Protein AF-A0A925TEW3-F1 (afdb_monomer)

Solvent-accessible surface area (backbone atoms only — not comparable to full-atom values): 5754 Å² total; per-residue (Å²): 125,67,64,62,56,52,55,51,54,52,49,39,56,31,27,56,68,71,73,47,55,72,65,62,50,35,53,52,33,40,77,71,72,39,52,70,71,57,26,47,52,54,47,43,63,38,50,62,70,65,86,75,84,78,84,84,90,83,84,89,72,69,76,86,58,97,82,61,51,92,49,87,92,55,46,84,45,67,33,54,42,44,70,68,70,42,74,77,63,82,130

Sequence (91 aa):
MTEFNTTLEQAKKLVSKGRMSRRDFVQLAVATGVTAVAADKLFVTAARAEPKKGGTFKIGIGHGATTDSMDPGLYPDQFTGTALWGTLSNS

Radius of gyration: 23.74 Å; Cα contacts (8 Å, |Δi|>4): 73; chains: 1; bounding box: 47×22×59 Å

Structure (mmCIF, N/CA/C/O backbone):
data_AF-A0A925TEW3-F1
#
_entry.id   AF-A0A925TEW3-F1
#
loop_
_atom_site.group_PDB
_atom_site.id
_atom_site.type_symbol
_atom_site.label_atom_id
_atom_site.label_alt_id
_atom_site.label_comp_id
_atom_site.label_asym_id
_atom_site.label_entity_id
_atom_site.label_seq_id
_atom_site.pdbx_PDB_ins_code
_atom_site.Cartn_x
_atom_site.Cartn_y
_atom_site.Cartn_z
_atom_site.occupancy
_atom_site.B_iso_or_equiv
_atom_site.auth_seq_id
_atom_site.auth_comp_id
_atom_site.auth_asym_id
_atom_site.auth_atom_id
_atom_site.pdbx_PDB_model_num
ATOM 1 N N . MET A 1 1 ? -21.414 -1.067 30.883 1.00 55.56 1 MET A N 1
ATOM 2 C CA . MET A 1 1 ? -21.249 -0.969 29.409 1.00 55.56 1 MET A CA 1
ATOM 3 C C . MET A 1 1 ? -20.496 0.290 28.947 1.00 55.56 1 MET A C 1
ATOM 5 O O . MET A 1 1 ? -20.059 0.324 27.806 1.00 55.56 1 MET A O 1
ATOM 9 N N . THR A 1 2 ? -20.301 1.312 29.787 1.00 69.31 2 THR A N 1
ATOM 10 C CA . THR A 1 2 ? -19.645 2.589 29.426 1.00 69.31 2 THR A CA 1
ATOM 11 C C . THR A 1 2 ? -18.110 2.549 29.428 1.00 69.31 2 THR A C 1
ATOM 13 O O . THR A 1 2 ? -17.484 3.210 28.600 1.00 69.31 2 THR A O 1
ATOM 16 N N . GLU A 1 3 ? -17.487 1.746 30.294 1.00 74.69 3 GLU A N 1
ATOM 17 C CA . GLU A 1 3 ? -16.018 1.648 30.378 1.00 74.69 3 GLU A CA 1
ATOM 18 C C . GLU A 1 3 ? -15.394 1.022 29.123 1.00 74.69 3 GLU A C 1
ATOM 20 O O . GLU A 1 3 ? -14.459 1.582 28.559 1.00 74.69 3 GLU A O 1
ATOM 25 N N . PHE A 1 4 ? -15.985 -0.064 28.611 1.00 76.81 4 PHE A N 1
ATOM 26 C CA . PHE A 1 4 ? -15.526 -0.752 27.397 1.00 76.81 4 PHE A CA 1
ATOM 27 C C . PHE A 1 4 ? -15.440 0.170 26.177 1.00 76.81 4 PHE A C 1
ATOM 29 O O . PHE A 1 4 ? -14.429 0.189 25.473 1.00 76.81 4 PHE A O 1
ATOM 36 N N . ASN A 1 5 ? -16.479 0.978 25.953 1.00 78.75 5 ASN A N 1
ATOM 37 C CA . ASN A 1 5 ? -16.489 1.948 24.859 1.00 78.75 5 ASN A CA 1
ATOM 38 C C . ASN A 1 5 ? -15.400 3.013 25.037 1.00 78.75 5 ASN A C 1
ATOM 40 O O . ASN A 1 5 ? -14.760 3.411 24.068 1.00 78.75 5 ASN A O 1
ATOM 44 N N . THR A 1 6 ? -15.134 3.433 26.273 1.00 87.06 6 THR A N 1
ATOM 45 C CA . THR A 1 6 ? -14.102 4.436 26.559 1.00 87.06 6 THR A CA 1
ATOM 46 C C . THR A 1 6 ? -12.702 3.902 26.244 1.00 87.06 6 THR A C 1
ATOM 48 O O . THR A 1 6 ? -11.910 4.590 25.598 1.00 87.06 6 THR A O 1
ATOM 51 N N . THR A 1 7 ? -12.405 2.657 26.627 1.00 88.56 7 THR A N 1
ATOM 52 C CA . THR A 1 7 ? -11.118 2.001 26.342 1.00 88.56 7 THR A CA 1
ATOM 53 C C . THR A 1 7 ? -10.893 1.797 24.842 1.00 88.56 7 THR A C 1
ATOM 55 O O . THR A 1 7 ? -9.797 2.058 24.341 1.00 88.56 7 THR A O 1
ATOM 58 N N . LEU A 1 8 ? -11.926 1.388 24.098 1.00 89.19 8 LEU A N 1
ATOM 59 C CA . LEU A 1 8 ? -11.831 1.204 22.648 1.00 89.19 8 LEU A CA 1
ATOM 60 C C . LEU A 1 8 ? -11.593 2.535 21.914 1.00 89.19 8 LEU A C 1
ATOM 62 O O . LEU A 1 8 ? -10.764 2.602 21.005 1.00 89.19 8 LEU A O 1
ATOM 66 N N . GLU A 1 9 ? -12.251 3.619 22.333 1.00 90.19 9 GLU A N 1
ATOM 67 C CA . GLU A 1 9 ? -12.014 4.953 21.764 1.00 90.19 9 GLU A CA 1
ATOM 68 C C . GLU A 1 9 ? -10.607 5.485 22.078 1.00 90.19 9 GLU A C 1
ATOM 70 O O . GLU A 1 9 ? -9.947 6.076 21.215 1.00 90.19 9 GLU A O 1
ATOM 75 N N . GLN A 1 10 ? -10.086 5.220 23.279 1.00 91.75 10 GLN A N 1
ATOM 76 C CA . GLN A 1 10 ? -8.692 5.523 23.615 1.00 91.75 10 GLN A CA 1
ATOM 77 C C . GLN A 1 10 ? -7.716 4.742 22.726 1.00 91.75 10 GLN A C 1
ATOM 79 O O . GLN A 1 10 ? -6.769 5.327 22.193 1.00 91.75 10 GLN A O 1
ATOM 84 N N . ALA A 1 11 ? -7.972 3.452 22.502 1.00 92.06 11 ALA A N 1
ATOM 85 C CA . ALA A 1 11 ? -7.168 2.613 21.621 1.00 92.06 11 ALA A CA 1
ATOM 86 C C . ALA A 1 11 ? -7.185 3.128 20.173 1.00 92.06 11 ALA A C 1
ATOM 88 O O . ALA A 1 11 ? -6.127 3.283 19.564 1.00 92.06 11 ALA A O 1
ATOM 89 N N . LYS A 1 12 ? -8.354 3.522 19.645 1.00 92.31 12 LYS A N 1
ATOM 90 C CA . LYS A 1 12 ? -8.474 4.154 18.316 1.00 92.31 12 LYS A CA 1
ATOM 91 C C . LYS A 1 12 ? -7.639 5.433 18.209 1.00 92.31 12 LYS A C 1
ATOM 93 O O . LYS A 1 12 ? -6.991 5.663 17.188 1.00 92.31 12 LYS A O 1
ATOM 98 N N . LYS A 1 13 ? -7.595 6.252 19.266 1.00 92.44 13 LYS A N 1
ATOM 99 C CA . LYS A 1 13 ? -6.762 7.469 19.321 1.00 92.44 13 LYS A CA 1
ATOM 100 C C . LYS A 1 13 ? -5.261 7.167 19.369 1.00 92.44 13 LYS A C 1
ATOM 102 O O . LYS A 1 13 ? -4.464 7.968 18.883 1.00 92.44 13 LYS A O 1
ATOM 107 N N . LEU A 1 14 ? -4.853 6.050 19.968 1.00 93.25 14 LEU A N 1
ATOM 108 C CA . LEU A 1 14 ? -3.454 5.610 19.962 1.00 93.25 14 LEU A CA 1
ATOM 109 C C . LEU A 1 14 ? -3.045 5.076 18.588 1.00 93.25 14 LEU A C 1
ATOM 111 O O . LEU A 1 14 ? -1.967 5.423 18.106 1.00 93.25 14 LEU A O 1
ATOM 115 N N . VAL A 1 15 ? -3.924 4.313 17.936 1.00 94.62 15 VAL A N 1
ATOM 116 C CA . VAL A 1 15 ? -3.726 3.813 16.570 1.00 94.62 15 VAL A CA 1
ATOM 117 C C . VAL A 1 15 ? -3.607 4.961 15.568 1.00 94.62 15 VAL A C 1
ATOM 119 O O . VAL A 1 15 ? -2.663 4.978 14.785 1.00 94.62 15 VAL A O 1
ATOM 122 N N . SER A 1 16 ? -4.479 5.974 15.634 1.00 90.56 16 SER A N 1
ATOM 123 C CA . SER A 1 16 ? -4.408 7.132 14.726 1.00 90.56 16 SER A CA 1
ATOM 124 C C . SER A 1 16 ? -3.140 7.975 14.899 1.00 90.56 16 SER A C 1
ATOM 126 O O . SER A 1 16 ? -2.727 8.676 13.978 1.00 90.56 16 SER A O 1
ATOM 128 N N . LYS A 1 17 ? -2.494 7.888 16.069 1.00 91.75 17 LYS A N 1
ATOM 129 C CA . LYS A 1 17 ? -1.185 8.493 16.355 1.00 91.75 17 LYS A CA 1
ATOM 130 C C . LYS A 1 17 ? -0.002 7.564 16.047 1.00 91.75 17 LYS A C 1
ATOM 132 O O . LYS A 1 17 ? 1.131 7.953 16.314 1.00 91.75 17 LYS A O 1
ATOM 137 N N . GLY A 1 18 ? -0.242 6.344 15.562 1.00 90.19 18 GLY A N 1
ATOM 138 C CA . GLY A 1 18 ? 0.797 5.339 15.305 1.00 90.19 18 GLY A CA 1
ATOM 139 C C . GLY A 1 18 ? 1.464 4.776 16.567 1.00 90.19 18 GLY A C 1
ATOM 140 O O . GLY A 1 18 ? 2.561 4.236 16.493 1.00 90.19 18 GLY A O 1
ATOM 141 N N . ARG A 1 19 ? 0.834 4.917 17.742 1.00 92.88 19 ARG A N 1
ATOM 142 C CA . ARG A 1 19 ? 1.407 4.545 19.053 1.00 92.88 19 ARG A CA 1
ATOM 143 C C . ARG A 1 19 ? 0.946 3.183 19.571 1.00 92.88 19 ARG A C 1
ATOM 145 O O . ARG A 1 19 ? 1.232 2.842 20.713 1.00 92.88 19 ARG A O 1
ATOM 152 N N . MET A 1 20 ? 0.201 2.433 18.768 1.00 93.19 20 MET A N 1
ATOM 153 C CA . MET A 1 20 ? -0.309 1.109 19.110 1.00 93.19 20 MET A CA 1
ATOM 154 C C . MET A 1 20 ? -0.203 0.207 17.885 1.00 93.19 20 MET A C 1
ATOM 156 O O . MET A 1 20 ? -0.598 0.604 16.787 1.00 93.19 20 MET A O 1
ATOM 160 N N . SER A 1 21 ? 0.340 -0.996 18.073 1.00 92.62 21 SER A N 1
ATOM 161 C CA . SER A 1 21 ? 0.452 -1.974 16.996 1.00 92.62 21 SER A CA 1
ATOM 162 C C . SER A 1 21 ? -0.913 -2.594 16.677 1.00 92.62 21 SER A C 1
ATOM 164 O O . SER A 1 21 ? -1.799 -2.666 17.533 1.00 92.62 21 SER A O 1
ATOM 166 N N . ARG A 1 22 ? -1.077 -3.098 15.447 1.00 92.25 22 ARG A N 1
ATOM 167 C CA . ARG A 1 22 ? -2.296 -3.811 15.028 1.00 92.25 22 ARG A CA 1
ATOM 168 C C . ARG A 1 22 ? -2.641 -4.966 15.964 1.00 92.25 22 ARG A C 1
ATOM 170 O O . ARG A 1 22 ? -3.803 -5.148 16.308 1.00 92.25 22 ARG A O 1
ATOM 177 N N . ARG A 1 23 ? -1.634 -5.742 16.379 1.00 93.12 23 ARG A N 1
ATOM 178 C CA . ARG A 1 23 ? -1.826 -6.911 17.244 1.00 93.12 23 ARG A CA 1
ATOM 179 C C . ARG A 1 23 ? -2.409 -6.503 18.592 1.00 93.12 23 ARG A C 1
ATOM 181 O O . ARG A 1 23 ? -3.396 -7.095 19.012 1.00 93.12 23 ARG A O 1
ATOM 188 N N . ASP A 1 24 ? -1.831 -5.487 19.225 1.00 92.75 24 ASP A N 1
ATOM 189 C CA . ASP A 1 24 ? -2.247 -5.067 20.565 1.00 92.75 24 ASP A CA 1
ATOM 190 C C . ASP A 1 24 ? -3.660 -4.459 20.527 1.00 92.75 24 ASP A C 1
ATOM 192 O O . ASP A 1 24 ? -4.477 -4.724 21.407 1.00 92.75 24 ASP A O 1
ATOM 196 N N . PHE A 1 25 ? -3.993 -3.726 19.456 1.00 93.81 25 PHE A N 1
ATOM 197 C CA . PHE A 1 25 ? -5.351 -3.225 19.236 1.00 93.81 25 PHE A CA 1
ATOM 198 C C . PHE A 1 25 ? -6.367 -4.360 19.057 1.00 93.81 25 PHE A C 1
ATOM 200 O O . PHE A 1 25 ? -7.424 -4.342 19.683 1.00 93.81 25 PHE A O 1
ATOM 207 N N . VAL A 1 26 ? -6.062 -5.355 18.217 1.00 93.56 26 VAL A N 1
ATOM 208 C CA . VAL A 1 26 ? -6.973 -6.482 17.963 1.00 93.56 26 VAL A CA 1
ATOM 209 C C . VAL A 1 26 ? -7.149 -7.334 19.218 1.00 93.56 26 VAL A C 1
ATOM 211 O O . VAL A 1 26 ? -8.272 -7.713 19.528 1.00 93.56 26 VAL A O 1
ATOM 214 N N . GLN A 1 27 ? -6.081 -7.590 19.976 1.00 93.12 27 GLN A N 1
ATOM 215 C CA . GLN A 1 27 ? -6.164 -8.306 21.253 1.00 93.12 27 GLN A CA 1
ATOM 216 C C . GLN A 1 27 ? -7.068 -7.579 22.251 1.00 93.12 27 GLN A C 1
ATOM 218 O O . GLN A 1 27 ? -7.940 -8.203 22.853 1.00 93.12 27 GLN A O 1
ATOM 223 N N . LEU A 1 28 ? -6.905 -6.260 22.380 1.00 92.06 28 LEU A N 1
ATOM 224 C CA . LEU A 1 28 ? -7.758 -5.437 23.229 1.00 92.06 28 LEU A CA 1
ATOM 225 C C . LEU A 1 28 ? -9.217 -5.466 22.753 1.00 92.06 28 LEU A C 1
ATOM 227 O O . LEU A 1 28 ? -10.115 -5.714 23.549 1.00 92.06 28 LEU A O 1
ATOM 231 N N . ALA A 1 29 ? -9.464 -5.270 21.457 1.00 90.81 29 ALA A N 1
ATOM 232 C CA . ALA A 1 29 ? -10.810 -5.274 20.893 1.00 90.81 29 ALA A CA 1
ATOM 233 C C . ALA A 1 29 ? -11.510 -6.635 21.082 1.00 90.81 29 ALA A C 1
ATOM 235 O O . ALA A 1 29 ? -12.680 -6.680 21.467 1.00 90.81 29 ALA A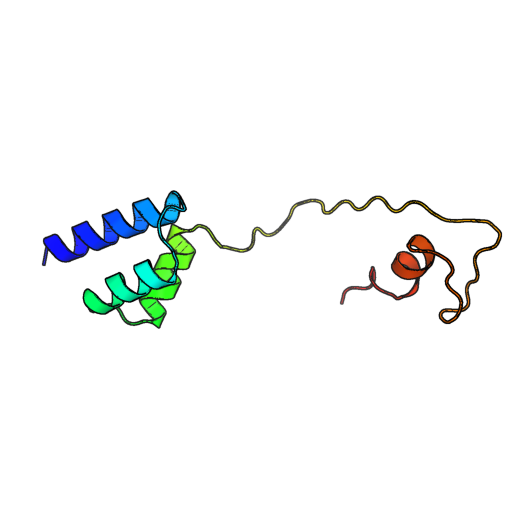 O 1
ATOM 236 N N . VAL A 1 30 ? -10.789 -7.744 20.905 1.00 91.44 30 VAL A N 1
ATOM 237 C CA . VAL A 1 30 ? -11.306 -9.095 21.171 1.00 91.44 30 VAL A CA 1
ATOM 238 C C . VAL A 1 30 ? -11.615 -9.294 22.653 1.00 91.44 30 VAL A C 1
ATOM 240 O O . VAL A 1 30 ? -12.679 -9.815 22.979 1.00 91.44 30 VAL A O 1
ATOM 243 N N . ALA A 1 31 ? -10.761 -8.805 23.558 1.00 90.56 31 ALA A N 1
ATOM 244 C CA . ALA A 1 31 ? -11.035 -8.827 24.996 1.00 90.56 31 ALA A CA 1
ATOM 245 C C . ALA A 1 31 ? -12.287 -8.013 25.375 1.00 90.56 31 ALA A C 1
ATOM 247 O O . ALA A 1 31 ? -12.970 -8.346 26.339 1.00 90.56 31 ALA A O 1
ATOM 248 N N . THR A 1 32 ? -12.632 -6.983 24.592 1.00 87.25 32 THR A N 1
ATOM 249 C CA . THR A 1 32 ? -13.883 -6.219 24.753 1.00 87.25 32 THR A CA 1
ATOM 250 C C . THR A 1 32 ? -15.115 -6.870 24.106 1.00 87.25 32 THR A C 1
ATOM 252 O O . THR A 1 32 ? -16.198 -6.292 24.143 1.00 87.25 32 THR A O 1
ATOM 255 N N . GLY A 1 33 ? -14.979 -8.068 23.525 1.00 87.12 33 GLY A N 1
ATOM 256 C CA . GLY A 1 33 ? -16.079 -8.821 22.909 1.00 87.12 33 GLY A CA 1
ATOM 257 C C . GLY A 1 33 ? -16.310 -8.526 21.423 1.00 87.12 33 GLY A C 1
ATOM 258 O O . GLY A 1 33 ? -17.305 -8.976 20.857 1.00 87.12 33 GLY A O 1
ATOM 259 N N . VAL A 1 34 ? -15.405 -7.791 20.767 1.00 89.69 34 VAL A N 1
ATOM 260 C CA . VAL A 1 34 ? -15.454 -7.553 19.316 1.00 89.69 34 VAL A CA 1
ATOM 261 C C . VAL A 1 34 ? -14.860 -8.756 18.581 1.00 89.69 34 VAL A C 1
ATOM 263 O O . VAL A 1 34 ? -13.834 -9.302 18.974 1.00 89.69 34 VAL A O 1
ATOM 266 N N . THR A 1 35 ? -15.470 -9.180 17.475 1.00 91.31 35 THR A N 1
ATOM 267 C CA . THR A 1 35 ? -14.902 -10.263 16.658 1.00 91.31 35 THR A CA 1
ATOM 268 C C . THR A 1 35 ? -13.578 -9.834 16.020 1.00 91.31 35 THR A C 1
ATOM 270 O O . THR A 1 35 ? -13.393 -8.666 15.683 1.00 91.31 35 THR A O 1
ATOM 273 N N . ALA A 1 36 ? -12.663 -10.777 15.777 1.00 89.44 36 ALA A N 1
ATOM 274 C CA . ALA A 1 36 ? -11.363 -10.470 15.166 1.00 89.44 36 ALA A CA 1
ATOM 275 C C . ALA A 1 36 ? -11.492 -9.740 13.812 1.00 89.44 36 ALA A C 1
ATOM 277 O O . ALA A 1 36 ? -10.743 -8.808 13.531 1.00 89.44 36 ALA A O 1
ATOM 278 N N . VAL A 1 37 ? -12.489 -10.112 13.001 1.00 90.94 37 VAL A N 1
ATOM 279 C CA . VAL A 1 37 ? -12.769 -9.472 11.703 1.00 90.94 37 VAL A CA 1
ATOM 280 C C . VAL A 1 37 ? -13.225 -8.021 11.878 1.00 90.94 37 VAL A C 1
ATOM 282 O O . VAL A 1 37 ? -12.783 -7.138 11.144 1.00 90.94 37 VAL A O 1
ATOM 285 N N . ALA A 1 38 ? -14.105 -7.751 12.846 1.00 90.88 38 ALA A N 1
ATOM 286 C CA . ALA A 1 38 ? -14.564 -6.393 13.121 1.00 90.88 38 ALA A CA 1
ATOM 287 C C . ALA A 1 38 ? -13.455 -5.537 13.753 1.00 90.88 38 ALA A C 1
ATOM 289 O O . ALA A 1 38 ? -13.290 -4.380 13.371 1.00 90.88 38 ALA A O 1
ATOM 290 N N . ALA A 1 39 ? -12.655 -6.113 14.654 1.00 90.81 39 ALA A N 1
ATOM 291 C CA . ALA A 1 39 ? -11.494 -5.461 15.251 1.00 90.81 39 ALA A CA 1
ATOM 292 C C . ALA A 1 39 ? -10.476 -5.028 14.187 1.00 90.81 39 ALA A C 1
ATOM 294 O O . ALA A 1 39 ? -9.971 -3.909 14.234 1.00 90.81 39 ALA A O 1
ATOM 295 N N . ASP A 1 40 ? -10.221 -5.875 13.191 1.00 90.31 40 ASP A N 1
ATOM 296 C CA . ASP A 1 40 ? -9.307 -5.539 12.103 1.00 90.31 40 ASP A CA 1
ATOM 297 C C . ASP A 1 40 ? -9.825 -4.387 11.233 1.00 90.31 40 ASP A C 1
ATOM 299 O O . ASP A 1 40 ? -9.102 -3.432 10.953 1.00 90.31 40 ASP A O 1
ATOM 303 N N . LYS A 1 41 ? -11.116 -4.411 10.877 1.00 90.25 41 LYS A N 1
ATOM 304 C CA . LYS A 1 41 ? -11.745 -3.300 10.146 1.00 90.25 41 LYS A CA 1
ATOM 305 C C . LYS A 1 41 ? -11.660 -1.987 10.926 1.00 90.25 41 LYS A C 1
ATOM 307 O O . LYS A 1 41 ? -11.277 -0.967 10.360 1.00 90.25 41 LYS A O 1
ATOM 312 N N . LEU A 1 42 ? -11.957 -2.018 12.227 1.00 90.81 42 LEU A N 1
ATOM 313 C CA . LEU A 1 42 ? -11.852 -0.845 13.100 1.00 90.81 42 LEU A CA 1
ATOM 314 C C . LEU A 1 42 ? -10.418 -0.308 13.173 1.00 90.81 42 LEU A C 1
ATOM 316 O O . LEU A 1 42 ? -10.226 0.909 13.164 1.00 90.81 42 LEU A O 1
ATOM 320 N N . PHE A 1 43 ? -9.420 -1.196 13.205 1.00 91.38 43 PHE A N 1
ATOM 321 C CA . PHE A 1 43 ? -8.014 -0.810 13.161 1.00 91.38 43 PHE A CA 1
ATOM 322 C C . PHE A 1 43 ? -7.664 -0.103 11.849 1.00 91.38 43 PHE A C 1
ATOM 324 O O . PHE A 1 43 ? -7.107 0.991 11.889 1.00 91.38 43 PHE A O 1
ATOM 331 N N . VAL A 1 44 ? -8.010 -0.689 10.697 1.00 89.25 44 VAL A N 1
ATOM 332 C CA . VAL A 1 44 ? -7.714 -0.121 9.367 1.00 89.25 44 VAL A CA 1
ATOM 333 C C . VAL A 1 44 ? -8.292 1.287 9.231 1.00 89.25 44 VAL A C 1
ATOM 335 O O . VAL A 1 44 ? -7.584 2.209 8.814 1.00 89.25 44 VAL A O 1
ATOM 338 N N . THR A 1 45 ? -9.543 1.476 9.659 1.00 88.56 45 THR A N 1
ATOM 339 C CA . THR A 1 45 ? -10.201 2.786 9.655 1.00 88.56 45 THR A CA 1
ATOM 340 C C . THR A 1 45 ? -9.519 3.770 10.613 1.00 88.56 45 THR A C 1
ATOM 342 O O . THR A 1 45 ? -9.258 4.913 10.238 1.00 88.56 45 THR A O 1
ATOM 345 N N . ALA A 1 46 ? -9.178 3.348 11.837 1.00 88.56 46 ALA A N 1
ATOM 346 C CA . ALA A 1 46 ? -8.510 4.211 12.817 1.00 88.56 46 ALA A CA 1
ATOM 347 C C . ALA A 1 46 ? -7.081 4.602 12.395 1.00 88.56 46 ALA A C 1
ATOM 349 O O . ALA A 1 46 ? -6.659 5.737 12.622 1.00 88.56 46 ALA A O 1
ATOM 350 N N . ALA A 1 47 ? -6.353 3.685 11.755 1.00 88.12 47 ALA A N 1
ATOM 351 C CA . ALA A 1 47 ? -4.996 3.888 11.255 1.00 88.12 47 ALA A CA 1
ATOM 352 C C . ALA A 1 47 ? -4.951 4.699 9.951 1.00 88.12 47 ALA A C 1
ATOM 354 O O . ALA A 1 47 ? -3.870 5.108 9.532 1.00 88.12 47 ALA A O 1
ATOM 355 N N . ARG A 1 48 ? -6.103 4.927 9.297 1.00 80.62 48 ARG A N 1
ATOM 356 C CA . ARG A 1 48 ? -6.192 5.510 7.946 1.00 80.62 48 ARG A CA 1
ATOM 357 C C . ARG A 1 48 ? -5.306 4.771 6.936 1.00 80.62 48 ARG A C 1
ATOM 359 O O . ARG A 1 48 ? -4.710 5.391 6.057 1.00 80.62 48 ARG A O 1
ATOM 366 N N . ALA A 1 49 ? -5.229 3.447 7.059 1.00 75.75 49 ALA A N 1
ATOM 367 C CA . ALA A 1 49 ? -4.411 2.585 6.204 1.00 75.75 49 ALA A CA 1
ATOM 368 C C . ALA A 1 49 ? -5.080 2.27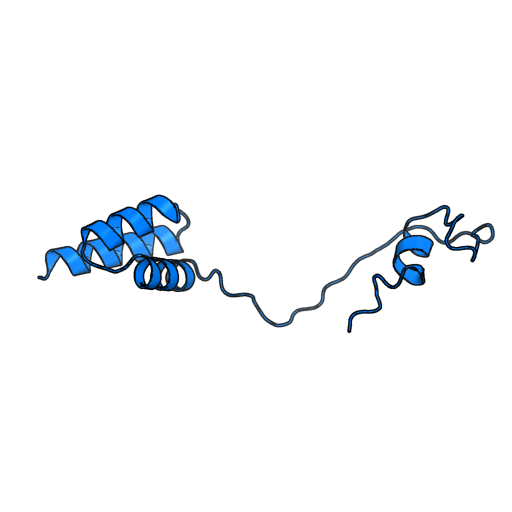4 4.848 1.00 75.75 49 ALA A C 1
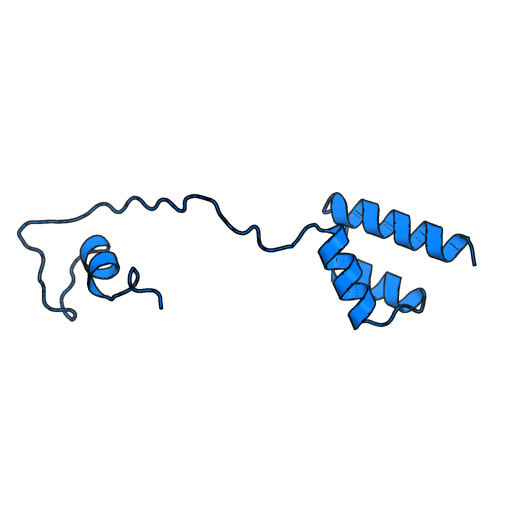ATOM 370 O O . ALA A 1 49 ? -4.755 1.281 4.200 1.00 75.75 49 ALA A O 1
ATOM 371 N N . GLU A 1 50 ? -6.043 3.094 4.424 1.00 77.56 50 GLU A N 1
ATOM 372 C CA . GLU A 1 50 ? -6.742 2.913 3.156 1.00 77.56 50 GLU A CA 1
ATOM 373 C C . GLU A 1 50 ? -5.825 3.281 1.979 1.00 77.56 50 GLU A C 1
ATOM 375 O O . GLU A 1 50 ? -5.119 4.298 2.035 1.00 77.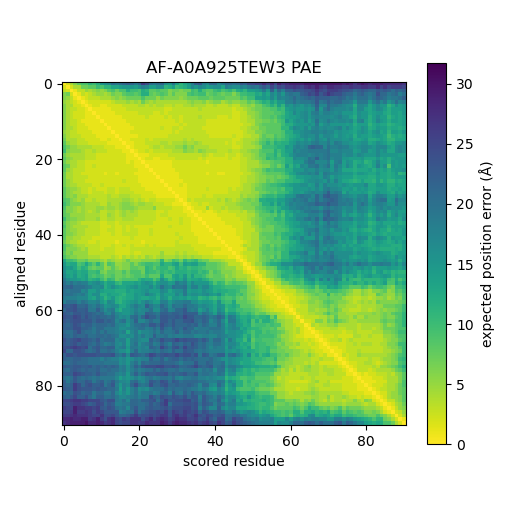56 50 GLU A O 1
ATOM 380 N N . PRO A 1 51 ? -5.831 2.488 0.892 1.00 72.88 51 PRO A N 1
ATOM 381 C CA . PRO A 1 51 ? -5.075 2.817 -0.304 1.00 72.88 51 PRO A CA 1
ATOM 382 C C . PRO A 1 51 ? -5.589 4.137 -0.885 1.00 72.88 51 PRO A C 1
ATOM 384 O O . PRO A 1 51 ? -6.751 4.264 -1.278 1.00 72.88 51 PRO A O 1
ATOM 387 N N . LYS A 1 52 ? -4.709 5.138 -0.952 1.00 78.69 52 LYS A N 1
ATOM 388 C CA . LYS A 1 52 ? -5.026 6.433 -1.557 1.00 78.69 52 LYS A CA 1
ATOM 389 C C . LYS A 1 52 ? -5.034 6.272 -3.073 1.00 78.69 52 LYS A C 1
ATOM 391 O O . LYS A 1 52 ? -3.985 6.083 -3.681 1.00 78.69 52 LYS A O 1
ATOM 396 N N . LYS A 1 53 ? -6.221 6.329 -3.679 1.00 80.00 53 LYS A N 1
ATOM 397 C CA . LYS A 1 53 ? -6.362 6.325 -5.139 1.00 80.00 53 LYS A CA 1
ATOM 398 C C . LYS A 1 53 ? -5.907 7.672 -5.709 1.00 80.00 53 LYS A C 1
ATOM 400 O O . LYS A 1 53 ? -6.365 8.716 -5.251 1.00 80.00 53 LYS A O 1
ATOM 405 N N . GLY A 1 54 ? -5.051 7.629 -6.728 1.00 80.75 54 GLY A N 1
ATOM 406 C CA . GLY A 1 54 ? -4.549 8.808 -7.438 1.00 80.75 54 GLY A CA 1
ATOM 407 C C . GLY A 1 54 ? -3.137 9.236 -7.030 1.00 80.75 54 GLY A C 1
ATOM 408 O O . GLY A 1 54 ? -2.451 8.555 -6.272 1.00 80.75 54 GLY A O 1
ATOM 409 N N . GLY A 1 55 ? -2.707 10.380 -7.565 1.00 77.75 55 GLY A N 1
ATOM 410 C CA . GLY A 1 55 ? -1.330 10.872 -7.477 1.00 77.75 55 GLY A CA 1
ATOM 411 C C . GLY A 1 55 ? -0.516 10.569 -8.738 1.00 77.75 55 GLY A C 1
ATOM 412 O O . GLY A 1 55 ? -0.881 9.719 -9.545 1.00 77.75 55 GLY A O 1
ATOM 413 N N . THR A 1 56 ? 0.584 11.299 -8.927 1.00 83.19 56 THR A N 1
ATOM 414 C CA . THR A 1 56 ? 1.517 11.069 -10.039 1.00 83.19 56 THR A CA 1
ATOM 415 C C . THR A 1 56 ? 2.732 10.321 -9.515 1.00 83.19 56 THR A C 1
ATOM 417 O O . THR A 1 56 ? 3.552 10.893 -8.797 1.00 83.19 56 THR A O 1
ATOM 420 N N . PHE A 1 57 ? 2.861 9.051 -9.884 1.00 78.75 57 PHE A N 1
ATOM 421 C CA . PHE A 1 57 ? 4.093 8.303 -9.677 1.00 78.75 57 PHE A CA 1
ATOM 422 C C . PHE A 1 57 ? 5.104 8.714 -10.755 1.00 78.75 57 PHE A C 1
ATOM 424 O O . PHE A 1 57 ? 4.837 8.556 -11.944 1.00 78.75 57 PHE A O 1
ATOM 431 N N . LYS A 1 58 ? 6.232 9.307 -10.349 1.00 84.50 58 LYS A N 1
ATOM 432 C CA . LYS A 1 58 ? 7.312 9.729 -11.251 1.00 84.50 58 LYS A CA 1
ATOM 433 C C . LYS A 1 58 ? 8.560 8.917 -10.933 1.00 84.50 58 LYS A C 1
ATOM 435 O O . LYS A 1 58 ? 9.030 8.959 -9.799 1.00 84.50 58 LYS A O 1
ATOM 440 N N . ILE A 1 59 ? 9.103 8.233 -11.933 1.00 80.88 59 ILE A N 1
ATOM 441 C CA . ILE A 1 59 ? 10.411 7.576 -11.864 1.00 80.88 59 ILE A CA 1
ATOM 442 C C . ILE A 1 59 ? 11.338 8.296 -12.846 1.00 80.88 59 ILE A C 1
ATOM 444 O O . ILE A 1 59 ? 10.953 8.534 -13.989 1.00 80.88 59 ILE A O 1
ATOM 448 N N . GLY A 1 60 ? 12.546 8.642 -12.402 1.00 85.25 60 GLY A N 1
ATOM 449 C CA . GLY A 1 60 ? 13.651 9.016 -13.284 1.00 85.25 60 GLY A CA 1
ATOM 450 C C . GLY A 1 60 ? 14.619 7.843 -13.400 1.00 85.25 60 GLY A C 1
ATOM 451 O O . GLY A 1 60 ? 15.055 7.319 -12.378 1.00 85.25 60 GLY A O 1
ATOM 452 N N . ILE A 1 61 ? 14.935 7.429 -14.623 1.00 86.50 61 ILE A N 1
ATOM 453 C CA . ILE A 1 61 ? 15.866 6.333 -14.908 1.00 86.50 61 ILE A CA 1
ATOM 454 C C . ILE A 1 61 ? 16.983 6.946 -15.750 1.00 86.50 61 ILE A C 1
ATOM 456 O O . ILE A 1 61 ? 16.706 7.531 -16.795 1.00 86.50 61 ILE A O 1
ATOM 460 N N . GLY A 1 62 ? 18.224 6.891 -15.259 1.00 81.69 62 GLY A N 1
ATOM 461 C CA . GLY A 1 62 ? 19.391 7.177 -16.101 1.00 81.69 62 GLY A CA 1
ATOM 462 C C . GLY A 1 62 ? 19.588 6.050 -17.117 1.00 81.69 62 GLY A C 1
ATOM 463 O O . GLY A 1 62 ? 18.893 5.047 -17.020 1.00 81.69 62 GLY A O 1
ATOM 464 N N . HIS A 1 63 ? 20.572 6.155 -18.006 1.00 85.25 63 HIS A N 1
ATOM 465 C CA . HIS A 1 63 ? 20.878 5.179 -19.072 1.00 85.25 63 HIS A CA 1
ATOM 466 C C . HIS A 1 63 ? 20.060 5.354 -20.373 1.00 85.25 63 HIS A C 1
ATOM 468 O O . HIS A 1 63 ? 19.163 6.196 -20.435 1.00 85.25 63 HIS A O 1
ATOM 474 N N . GLY A 1 64 ? 20.462 4.654 -21.438 1.00 77.06 64 GLY A N 1
ATOM 475 C CA . GLY A 1 64 ? 20.176 5.008 -22.832 1.00 77.06 64 GLY A CA 1
ATOM 476 C C . GLY A 1 64 ? 21.451 5.403 -23.587 1.00 77.06 64 GLY A C 1
ATOM 477 O O . GLY A 1 64 ? 21.764 6.587 -23.734 1.00 77.06 64 GLY A O 1
ATOM 478 N N . ALA A 1 65 ? 22.199 4.408 -24.053 1.00 83.94 65 ALA A N 1
ATOM 479 C CA . ALA A 1 65 ? 23.373 4.549 -24.905 1.00 83.94 65 ALA A CA 1
ATOM 480 C C . ALA A 1 65 ? 23.078 4.084 -26.342 1.00 83.94 65 ALA A C 1
ATOM 482 O O . ALA A 1 65 ? 22.251 3.214 -26.597 1.00 83.94 65 ALA A O 1
ATOM 483 N N . THR A 1 66 ? 23.812 4.616 -27.323 1.00 83.69 66 THR A N 1
ATOM 484 C CA . THR A 1 66 ? 23.699 4.162 -28.726 1.00 83.69 66 THR A CA 1
ATOM 485 C C . THR A 1 66 ? 24.187 2.727 -28.941 1.00 83.69 66 THR A C 1
ATOM 487 O O . THR A 1 66 ? 23.978 2.162 -30.010 1.00 83.69 66 THR A O 1
ATOM 490 N N . THR A 1 67 ? 24.846 2.145 -27.940 1.00 87.81 67 THR A N 1
ATOM 491 C CA . THR A 1 67 ? 25.314 0.757 -27.918 1.00 87.81 67 THR A CA 1
ATOM 492 C C . THR A 1 67 ? 24.313 -0.209 -27.286 1.00 87.81 67 THR A C 1
ATOM 494 O O . THR A 1 67 ? 24.644 -1.383 -27.127 1.00 87.81 67 THR A O 1
ATOM 497 N N . ASP A 1 68 ? 23.126 0.258 -26.893 1.00 86.00 68 ASP A N 1
ATOM 498 C CA . ASP A 1 68 ? 22.127 -0.605 -26.269 1.00 86.00 68 ASP A CA 1
ATOM 499 C C . ASP A 1 68 ? 21.537 -1.597 -27.273 1.00 86.00 68 ASP A C 1
ATOM 501 O O . ASP A 1 68 ? 21.368 -1.312 -28.462 1.00 86.00 68 ASP A O 1
ATOM 505 N N . SER A 1 69 ? 21.225 -2.793 -26.778 1.00 83.62 69 SER A N 1
ATOM 506 C CA . SER A 1 69 ? 20.642 -3.866 -27.576 1.00 83.62 69 SER A CA 1
ATOM 507 C C . SER A 1 69 ? 19.124 -3.893 -27.428 1.00 83.62 69 SER A C 1
ATOM 509 O O . SER A 1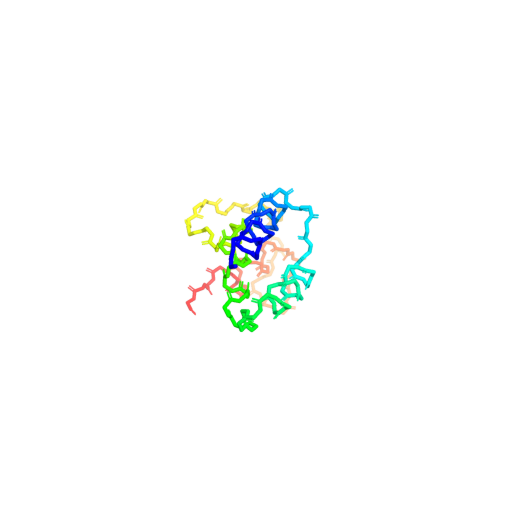 69 ? 18.600 -3.755 -26.326 1.00 83.62 69 SER A O 1
ATOM 511 N N . MET A 1 70 ? 18.417 -4.143 -28.533 1.00 82.88 70 MET A N 1
ATOM 512 C CA . MET A 1 70 ? 16.974 -4.427 -28.529 1.00 82.88 70 MET A CA 1
ATOM 513 C C . MET A 1 70 ? 16.659 -5.914 -28.299 1.00 82.88 70 MET A C 1
ATOM 515 O O . MET A 1 70 ? 15.490 -6.290 -28.295 1.00 82.88 70 MET A O 1
ATOM 519 N N . ASP A 1 71 ? 17.672 -6.762 -28.110 1.00 84.56 71 ASP A N 1
ATOM 520 C CA . ASP A 1 71 ? 17.484 -8.157 -27.706 1.00 84.56 71 ASP A CA 1
ATOM 521 C C . ASP A 1 71 ? 17.179 -8.235 -26.195 1.00 84.56 71 ASP A C 1
ATOM 523 O O . ASP A 1 71 ? 18.055 -7.888 -25.394 1.00 84.56 71 ASP A O 1
ATOM 527 N N . PRO A 1 72 ? 15.991 -8.729 -25.779 1.00 81.50 72 PRO A N 1
ATOM 528 C CA . PRO A 1 72 ? 15.605 -8.851 -24.372 1.00 81.50 72 PRO A CA 1
ATOM 529 C C . PRO A 1 72 ? 16.572 -9.632 -23.486 1.00 81.50 72 PRO A C 1
ATOM 531 O O . PRO A 1 72 ? 16.586 -9.408 -22.274 1.00 81.50 72 PRO A O 1
ATOM 534 N N . GLY A 1 73 ? 17.361 -10.544 -24.063 1.00 83.75 73 GLY A N 1
ATOM 535 C CA . GLY A 1 73 ? 18.372 -11.313 -23.337 1.00 83.75 73 GLY A CA 1
ATOM 536 C C . GLY A 1 73 ? 19.667 -10.544 -23.062 1.00 83.75 73 GLY A C 1
ATOM 537 O O . GLY A 1 73 ? 20.492 -11.011 -22.280 1.00 83.75 73 GLY A O 1
ATOM 538 N N . LEU A 1 74 ? 19.852 -9.381 -23.692 1.00 85.81 74 LEU A N 1
ATOM 539 C CA . LEU A 1 74 ? 21.102 -8.619 -23.701 1.00 85.81 74 LEU A CA 1
ATOM 540 C C . LEU A 1 74 ? 20.920 -7.159 -23.275 1.00 85.81 74 LEU A C 1
ATOM 542 O O . LEU A 1 74 ? 21.774 -6.329 -23.581 1.00 85.81 74 LEU A O 1
ATOM 546 N N . TYR A 1 75 ? 19.825 -6.821 -22.592 1.00 88.12 75 TYR A 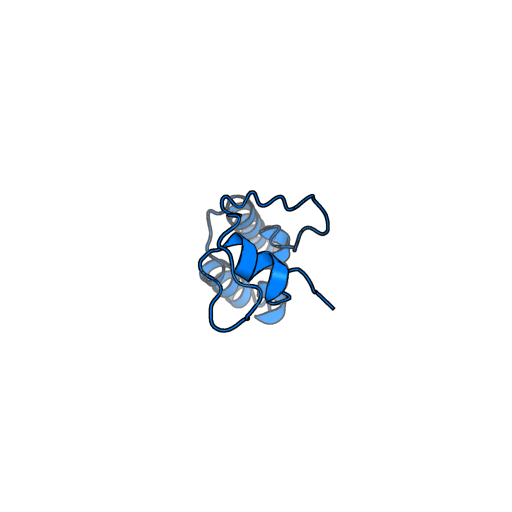N 1
ATOM 547 C CA . TYR A 1 75 ? 19.611 -5.461 -22.101 1.00 88.12 75 TYR A CA 1
ATOM 548 C C . TYR A 1 75 ? 20.716 -5.064 -21.117 1.00 88.12 75 TYR A C 1
ATOM 550 O O . TYR A 1 75 ? 20.818 -5.658 -20.040 1.00 88.12 75 TYR A O 1
ATOM 558 N N . PRO A 1 76 ? 21.555 -4.075 -21.469 1.00 82.88 76 PRO A N 1
ATOM 559 C CA . PRO A 1 76 ? 22.730 -3.749 -20.672 1.00 82.88 76 PRO A CA 1
ATOM 560 C C . PRO A 1 76 ? 22.383 -2.861 -19.473 1.00 82.88 76 PRO A C 1
ATOM 562 O O . PRO A 1 76 ? 23.178 -2.758 -18.539 1.00 82.88 76 PRO A O 1
ATOM 565 N N . ASP A 1 77 ? 21.214 -2.210 -19.491 1.00 84.25 77 ASP A N 1
ATOM 566 C CA . ASP A 1 77 ? 20.857 -1.184 -18.523 1.00 84.25 77 ASP A CA 1
ATOM 567 C C . ASP A 1 77 ? 19.395 -1.226 -18.043 1.00 84.25 77 ASP A C 1
ATOM 569 O O . ASP A 1 77 ? 18.528 -1.962 -18.526 1.00 84.25 77 ASP A O 1
ATOM 573 N N . GLN A 1 78 ? 19.140 -0.404 -17.024 1.00 84.88 78 GLN A N 1
ATOM 574 C CA . GLN A 1 78 ? 17.854 -0.309 -16.340 1.00 84.88 78 GLN A CA 1
ATOM 575 C C . GLN A 1 78 ? 16.792 0.412 -17.174 1.00 84.88 78 GLN A C 1
ATOM 577 O O . GLN A 1 78 ? 15.603 0.146 -16.984 1.00 84.88 78 GLN A O 1
ATOM 582 N N . PHE A 1 79 ? 17.191 1.319 -18.072 1.00 86.44 79 PHE A N 1
ATOM 583 C CA . PHE A 1 79 ? 16.252 2.012 -18.950 1.00 86.44 79 PHE A CA 1
ATOM 584 C C . PHE A 1 79 ? 15.648 1.020 -19.942 1.00 86.44 79 PHE A C 1
ATOM 586 O O . PHE A 1 79 ? 14.429 0.880 -20.001 1.00 86.44 79 PHE A O 1
ATOM 593 N N . THR A 1 80 ? 16.497 0.265 -20.631 1.00 86.94 80 THR A N 1
ATOM 594 C CA . THR A 1 80 ? 16.139 -0.749 -21.622 1.00 86.94 80 THR A CA 1
ATOM 595 C C . THR A 1 80 ? 15.306 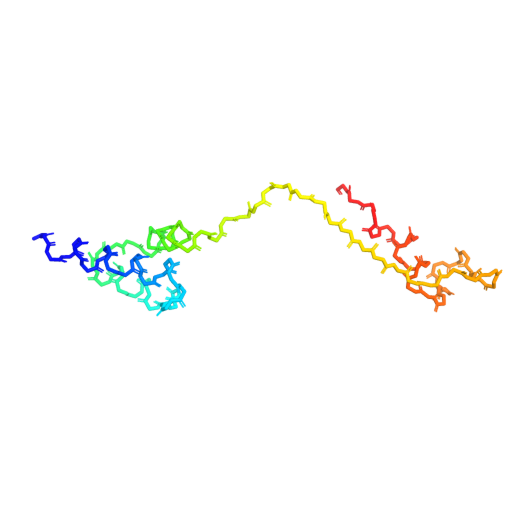-1.861 -20.983 1.00 86.94 80 THR A C 1
ATOM 597 O O . THR A 1 80 ? 14.244 -2.210 -21.494 1.00 86.94 80 THR A O 1
ATOM 600 N N . GLY A 1 81 ? 15.696 -2.333 -19.791 1.00 85.12 81 GLY A N 1
ATOM 601 C CA . GLY A 1 81 ? 14.897 -3.287 -19.014 1.00 85.12 81 GLY A CA 1
ATOM 602 C C . GLY A 1 81 ? 13.515 -2.757 -18.626 1.00 85.12 81 GLY A C 1
ATOM 603 O O . GLY A 1 81 ? 12.502 -3.412 -18.864 1.00 85.12 81 GLY A O 1
ATOM 604 N N . THR A 1 82 ? 13.437 -1.547 -18.069 1.00 83.25 82 THR A N 1
ATOM 605 C CA . THR A 1 82 ? 12.152 -0.981 -17.628 1.00 83.25 82 THR A CA 1
ATOM 606 C C . THR A 1 82 ? 11.247 -0.665 -18.825 1.00 83.25 82 THR A C 1
ATOM 608 O O . THR A 1 82 ? 10.075 -1.043 -18.835 1.00 83.25 82 THR A O 1
ATOM 611 N N . ALA A 1 83 ? 11.782 -0.026 -19.865 1.00 80.12 83 ALA A N 1
ATOM 612 C CA . ALA A 1 83 ? 11.025 0.369 -21.047 1.00 80.12 83 ALA A CA 1
ATOM 613 C C . ALA A 1 83 ? 10.530 -0.832 -21.866 1.00 80.12 83 ALA A C 1
ATOM 615 O O . ALA A 1 83 ? 9.411 -0.792 -22.376 1.00 80.12 83 ALA A O 1
ATOM 616 N N . LEU A 1 84 ? 11.340 -1.890 -21.993 1.00 79.69 84 LEU A N 1
ATOM 617 C CA . LEU A 1 84 ? 11.109 -2.939 -22.988 1.00 79.69 84 LEU A CA 1
ATOM 618 C C . LEU A 1 84 ? 10.688 -4.302 -22.409 1.00 79.69 84 LEU A C 1
ATOM 620 O O . LEU A 1 84 ? 10.167 -5.117 -23.164 1.00 79.69 84 LEU A O 1
ATOM 624 N N . TRP A 1 85 ? 10.827 -4.574 -21.101 1.00 79.50 85 TRP A N 1
ATOM 625 C CA . TRP A 1 85 ? 10.269 -5.796 -20.474 1.00 79.50 85 TRP A CA 1
ATOM 626 C C . TRP A 1 85 ? 8.780 -5.692 -20.113 1.00 79.50 85 TRP A C 1
ATOM 628 O O . TRP A 1 85 ? 8.257 -6.509 -19.359 1.00 79.50 85 TRP A O 1
ATOM 638 N N . GLY A 1 86 ? 8.076 -4.673 -20.606 1.00 75.56 86 GLY A N 1
ATOM 639 C CA . GLY A 1 86 ? 6.652 -4.510 -20.319 1.00 75.56 86 GLY A CA 1
ATOM 640 C C . GLY A 1 86 ? 6.358 -4.108 -18.872 1.00 75.56 86 GLY A C 1
ATOM 641 O O . GLY A 1 86 ? 5.212 -4.176 -18.450 1.00 75.56 86 GLY A O 1
ATOM 642 N N . THR A 1 87 ? 7.345 -3.617 -18.110 1.00 69.19 87 THR A N 1
ATOM 643 C CA . THR A 1 87 ? 7.088 -3.072 -16.757 1.00 69.19 87 THR A CA 1
ATOM 644 C C . THR A 1 87 ? 6.179 -1.835 -16.781 1.00 69.19 87 THR A C 1
ATOM 646 O O . THR A 1 87 ? 5.538 -1.507 -15.785 1.00 69.19 87 THR A O 1
ATOM 649 N N . LEU A 1 88 ? 6.093 -1.170 -17.938 1.00 64.81 88 LEU A N 1
ATOM 650 C CA . LEU A 1 88 ? 5.171 -0.068 -18.218 1.00 64.81 88 LEU A CA 1
ATOM 651 C C . LEU A 1 88 ? 3.840 -0.544 -18.825 1.00 64.81 88 LEU A C 1
ATOM 653 O O . LEU A 1 88 ? 2.883 0.226 -18.903 1.00 64.81 88 LEU A O 1
ATOM 657 N N . SER A 1 89 ? 3.766 -1.806 -19.246 1.00 63.50 89 SER A N 1
ATOM 658 C CA . SER A 1 89 ? 2.553 -2.445 -19.741 1.00 63.50 89 SER A CA 1
ATOM 659 C C . SER A 1 89 ? 1.803 -3.040 -18.556 1.00 63.50 89 SER A C 1
ATOM 661 O O . SER A 1 89 ? 1.964 -4.208 -18.224 1.00 63.50 89 SER A O 1
ATOM 663 N N . ASN A 1 90 ? 0.977 -2.221 -17.906 1.00 53.69 90 ASN A N 1
ATOM 664 C CA . ASN A 1 90 ? -0.042 -2.740 -17.004 1.00 53.69 90 ASN A CA 1
ATOM 665 C C . ASN A 1 90 ? -1.377 -2.853 -17.749 1.00 53.69 90 ASN A C 1
ATOM 667 O O . ASN A 1 90 ? -1.948 -1.851 -18.190 1.00 53.69 90 ASN A O 1
ATOM 671 N N . SER A 1 91 ? -1.879 -4.078 -17.857 1.00 50.38 91 SER A N 1
ATOM 672 C CA . SER A 1 91 ? -3.305 -4.406 -17.890 1.00 50.38 91 SER A CA 1
ATOM 673 C C . SER A 1 91 ? -3.505 -5.652 -17.045 1.00 50.38 91 SER A C 1
ATOM 675 O O . SER A 1 91 ? -2.783 -6.637 -17.308 1.00 50.38 91 S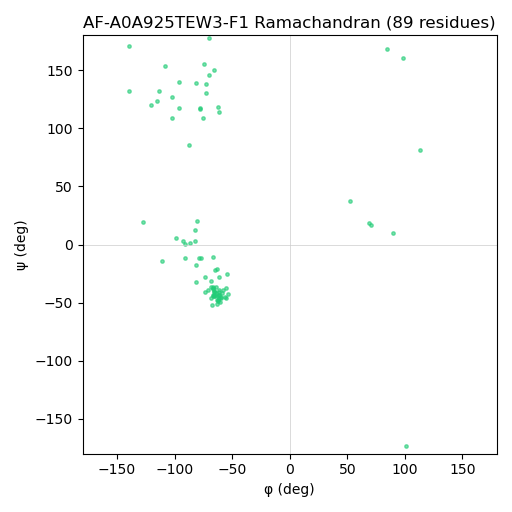ER A O 1
#

pLDDT: mean 84.45, std 8.8, range [50.38, 94.62]

Secondary structure (DSSP, 8-state):
-HHHHHHHHHHHHHHHTT-S-HHHHHHHHHHTT--HHHHHHHHHHHHT-----------------TT----TT---SHHHHHHHTTTT---

Mean predicted aligned error: 10.68 Å

Foldseek 3Di:
DVVLVVVLVVLLVCLCVVNDDLVRQLVSCVVSVHDSVVSNVSSCVSNVVDDDPDDDDDDDFDDDDPPADQPQVGGPGDVSCCVRVCVVPDD

Nearest PDB structures (foldseek):
  5o9z-assembly1_x  TM=4.443E-01  e=5.294E+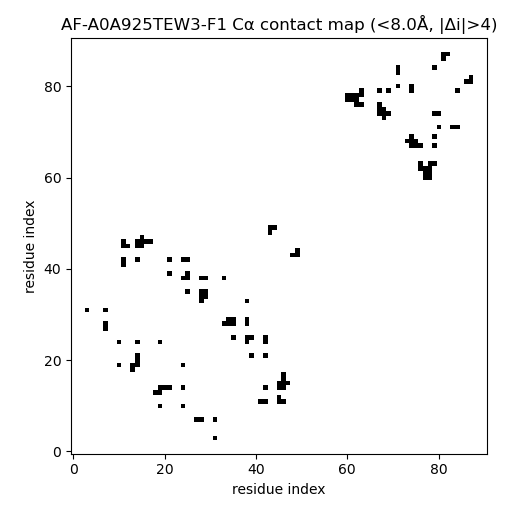00  Homo sapiens
  2rn7-assembly1_A  TM=4.035E-01  e=3.446E+00  Shigella flexneri